Protein AF-A0A7K9TMJ1-F1 (afdb_monomer)

Radius of gyration: 12.11 Å; Cα contacts (8 Å, |Δi|>4): 85; chains: 1; bounding box: 27×20×33 Å

Foldseek 3Di:
DLVVLVVVLVVLLLVLLVQLLVQCDPPDPQSPDSVSSSVVSVCLLCVVCPVPDDRPDPSSVVSSVVSSVVNVVSVPVVD

Organism: NCBI:txid176938

pLDDT: mean 92.16, std 4.1, range [74.0, 96.0]

Secondary structure (DSSP, 8-state):
-HHHHHHHHHHHHHHHHHHHHHHHTTT-GGGSSHHHHHHHHHHHHTT---SSS---SHHHHHHHHHHHHHHHHHHHTT-

Mean predicted aligned error: 3.13 Å

InterPro domains:
  IPR003937 Potassium channel, voltage dependent, KCNQ [PTHR47735] (1-79)
  IPR013099 Potassium channel domain [PF07885] (11-77)

Structure (mmCIF, N/CA/C/O backbone):
data_AF-A0A7K9TMJ1-F1
#
_entry.id   AF-A0A7K9TMJ1-F1
#
loop_
_atom_site.group_PDB
_atom_site.id
_atom_site.type_symbol
_atom_site.label_atom_id
_atom_site.label_alt_id
_atom_site.label_comp_id
_atom_site.label_as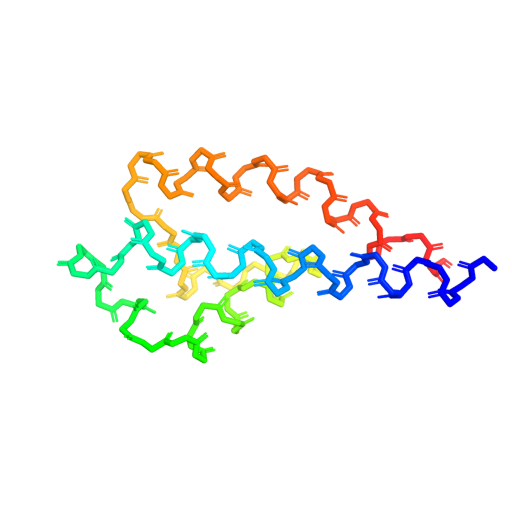ym_id
_atom_site.label_entity_id
_atom_site.label_seq_id
_atom_site.pdbx_PDB_ins_code
_atom_site.Cartn_x
_atom_site.Cartn_y
_atom_site.Cartn_z
_atom_site.occupancy
_atom_site.B_iso_or_equiv
_atom_site.auth_seq_id
_atom_site.auth_comp_id
_atom_site.auth_asym_id
_atom_site.auth_atom_id
_atom_site.pdbx_PDB_model_num
ATOM 1 N N . GLU A 1 1 ? 12.801 -6.017 -20.071 1.00 78.44 1 GLU A N 1
ATOM 2 C CA . GLU A 1 1 ? 12.969 -5.110 -18.914 1.00 78.44 1 GLU A CA 1
ATOM 3 C C . GLU A 1 1 ? 11.667 -4.414 -18.530 1.00 78.44 1 GLU A C 1
ATOM 5 O O . GLU A 1 1 ? 11.225 -4.600 -17.404 1.00 78.44 1 GLU A O 1
ATOM 10 N N . LEU A 1 2 ? 10.975 -3.749 -19.467 1.00 86.50 2 LEU A N 1
ATOM 11 C CA . LEU A 1 2 ? 9.678 -3.099 -19.203 1.00 86.50 2 LEU A CA 1
ATOM 12 C C . LEU A 1 2 ? 8.607 -4.045 -18.618 1.00 86.50 2 LEU A C 1
ATOM 14 O O . LEU A 1 2 ? 7.980 -3.732 -17.613 1.00 86.50 2 LEU A O 1
ATOM 18 N N . ILE A 1 3 ? 8.447 -5.235 -19.211 1.00 88.88 3 ILE A N 1
ATOM 19 C CA . ILE A 1 3 ? 7.474 -6.247 -18.754 1.00 88.88 3 ILE A CA 1
ATOM 20 C C . ILE A 1 3 ? 7.779 -6.695 -17.317 1.00 88.88 3 ILE A C 1
ATOM 22 O O . ILE A 1 3 ? 6.865 -6.873 -16.519 1.00 88.88 3 ILE A O 1
ATOM 26 N N . THR A 1 4 ? 9.061 -6.839 -16.968 1.00 89.75 4 THR A N 1
ATOM 27 C CA . THR A 1 4 ? 9.494 -7.223 -15.619 1.00 89.75 4 THR A CA 1
ATOM 28 C C . THR A 1 4 ? 9.157 -6.134 -14.602 1.00 89.75 4 THR A C 1
ATOM 30 O O . THR A 1 4 ? 8.623 -6.446 -13.542 1.00 89.75 4 THR A O 1
ATOM 33 N N . ALA A 1 5 ? 9.408 -4.863 -14.936 1.00 89.75 5 ALA A N 1
ATOM 34 C CA . ALA A 1 5 ? 9.056 -3.732 -14.078 1.00 89.75 5 ALA A CA 1
ATOM 35 C C . ALA A 1 5 ? 7.539 -3.641 -13.858 1.00 89.75 5 ALA A C 1
ATOM 37 O O . ALA A 1 5 ? 7.090 -3.517 -12.721 1.00 89.75 5 ALA A O 1
ATOM 38 N N . TRP A 1 6 ? 6.745 -3.791 -14.923 1.00 90.00 6 TRP A N 1
ATOM 39 C CA . TRP A 1 6 ? 5.282 -3.774 -14.837 1.00 90.00 6 TRP A CA 1
ATOM 40 C C . TRP A 1 6 ? 4.742 -4.939 -14.008 1.00 90.00 6 TRP A C 1
ATOM 42 O O . TRP A 1 6 ? 3.868 -4.741 -13.168 1.00 90.00 6 TRP A O 1
ATOM 52 N N . TYR A 1 7 ? 5.286 -6.142 -14.200 1.00 92.56 7 TYR A N 1
ATOM 53 C CA . TYR A 1 7 ? 4.879 -7.324 -13.445 1.00 92.56 7 TYR A CA 1
ATOM 54 C C . TYR A 1 7 ? 5.177 -7.179 -11.947 1.00 92.56 7 TYR A C 1
ATOM 56 O O . TYR A 1 7 ? 4.293 -7.406 -11.122 1.00 92.56 7 TYR A O 1
ATOM 64 N N . ILE A 1 8 ? 6.396 -6.759 -11.584 1.00 92.50 8 ILE A N 1
ATOM 65 C CA . ILE A 1 8 ? 6.784 -6.573 -10.178 1.00 92.50 8 ILE A CA 1
ATOM 66 C C . ILE A 1 8 ? 6.003 -5.415 -9.549 1.00 92.50 8 ILE A C 1
ATOM 68 O O . ILE A 1 8 ? 5.493 -5.567 -8.442 1.00 92.50 8 ILE A O 1
ATOM 72 N N . GLY A 1 9 ? 5.848 -4.293 -10.257 1.00 92.56 9 GLY A N 1
ATOM 73 C CA . GLY A 1 9 ? 5.058 -3.154 -9.790 1.00 92.56 9 GLY A CA 1
ATOM 74 C C . GLY A 1 9 ? 3.605 -3.538 -9.512 1.00 92.56 9 GLY A C 1
ATOM 75 O O . GLY A 1 9 ? 3.079 -3.228 -8.443 1.00 92.56 9 GLY A O 1
ATOM 76 N N . PHE A 1 10 ? 2.976 -4.292 -10.418 1.00 93.19 10 PHE A N 1
ATOM 77 C CA . PHE A 1 10 ? 1.613 -4.784 -10.224 1.00 93.19 10 PHE A CA 1
ATOM 78 C C . PHE A 1 10 ? 1.506 -5.733 -9.022 1.00 93.19 10 PHE A C 1
ATOM 80 O O . PHE A 1 10 ? 0.590 -5.611 -8.213 1.00 93.19 10 PHE A O 1
ATOM 87 N N . LEU A 1 11 ? 2.469 -6.641 -8.852 1.00 94.00 11 LEU A N 1
ATOM 88 C CA . LEU A 1 11 ? 2.487 -7.576 -7.725 1.00 94.00 11 LEU A CA 1
ATOM 89 C C . LEU A 1 11 ? 2.680 -6.840 -6.387 1.00 94.00 11 LEU A C 1
ATOM 91 O O . LEU A 1 11 ? 1.962 -7.120 -5.426 1.00 94.00 11 LEU A O 1
ATOM 95 N N . CYS A 1 12 ? 3.575 -5.847 -6.340 1.00 93.81 12 CYS A N 1
ATOM 96 C CA . CYS A 1 12 ? 3.741 -4.956 -5.191 1.00 93.81 12 CYS A CA 1
ATOM 97 C C . CYS A 1 12 ? 2.457 -4.187 -4.871 1.00 93.81 12 CYS A C 1
ATOM 99 O O . CYS A 1 12 ? 2.098 -4.108 -3.701 1.00 93.81 12 CYS A O 1
ATOM 101 N N . LEU A 1 13 ? 1.752 -3.664 -5.878 1.00 94.81 13 LEU A N 1
ATOM 102 C CA . LEU A 1 13 ? 0.484 -2.954 -5.695 1.00 94.81 13 LEU A CA 1
ATOM 103 C C . LEU A 1 13 ? -0.574 -3.852 -5.046 1.00 94.81 13 LEU A C 1
ATOM 105 O O . LEU A 1 13 ? -1.126 -3.496 -4.008 1.00 94.81 13 LEU A O 1
ATOM 109 N N . ILE A 1 14 ? -0.806 -5.042 -5.604 1.00 95.81 14 ILE A N 1
ATOM 110 C CA . ILE A 1 14 ? -1.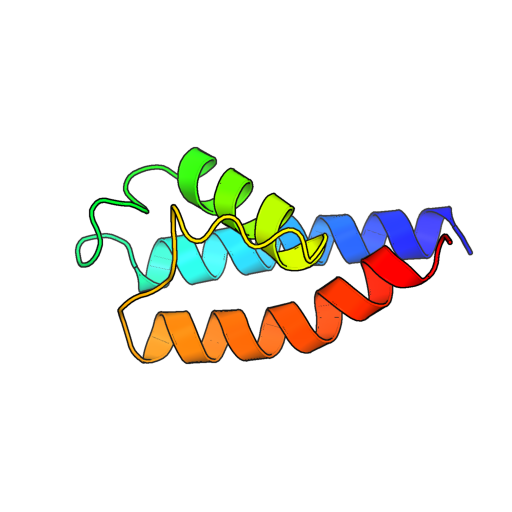798 -5.990 -5.076 1.00 95.81 14 ILE A CA 1
ATOM 111 C C . ILE A 1 14 ? -1.470 -6.382 -3.631 1.00 95.81 14 ILE A C 1
ATOM 113 O O . ILE A 1 14 ? -2.358 -6.387 -2.773 1.00 95.81 14 ILE A O 1
ATOM 117 N N . LEU A 1 15 ? -0.198 -6.687 -3.357 1.00 95.56 15 LEU A N 1
ATOM 118 C CA . LEU A 1 15 ? 0.250 -7.160 -2.051 1.00 95.56 15 LEU A CA 1
ATOM 119 C C . LEU A 1 15 ? 0.232 -6.042 -0.998 1.00 95.56 15 LEU A C 1
ATOM 121 O O . LEU A 1 15 ? -0.253 -6.264 0.111 1.00 95.56 15 LEU A O 1
ATOM 125 N N . ALA A 1 16 ? 0.679 -4.834 -1.349 1.00 94.62 16 ALA A N 1
ATOM 126 C CA . ALA A 1 16 ? 0.638 -3.670 -0.467 1.00 94.62 16 ALA A CA 1
ATOM 127 C C . ALA A 1 16 ? -0.804 -3.284 -0.115 1.00 94.62 16 ALA A C 1
ATOM 129 O O . ALA A 1 16 ? -1.131 -3.153 1.065 1.00 94.62 16 ALA A O 1
ATOM 130 N N . SER A 1 17 ? -1.684 -3.172 -1.116 1.00 95.25 17 SER A N 1
ATOM 131 C CA . SER A 1 17 ? -3.101 -2.865 -0.904 1.00 95.25 17 SER A CA 1
ATOM 132 C C . SER A 1 17 ? -3.788 -3.918 -0.041 1.00 95.25 17 SER A C 1
ATOM 134 O O . SER A 1 17 ? -4.586 -3.570 0.823 1.00 95.25 17 SER A O 1
ATOM 136 N N . PHE A 1 18 ? -3.467 -5.202 -0.216 1.00 95.81 18 PHE A N 1
ATOM 137 C CA . PHE A 1 18 ? -4.059 -6.270 0.591 1.00 95.81 18 PHE A CA 1
ATOM 138 C C . PHE A 1 18 ? -3.597 -6.235 2.050 1.00 95.81 18 PHE A C 1
ATOM 140 O O . PHE A 1 18 ? -4.422 -6.325 2.958 1.00 95.81 18 PHE A O 1
ATOM 147 N N . LEU A 1 19 ? -2.295 -6.068 2.295 1.00 95.75 19 LEU A N 1
ATOM 148 C CA . LEU A 1 19 ? -1.766 -6.013 3.657 1.00 95.75 19 LEU A CA 1
ATOM 149 C C . LEU A 1 19 ? -2.234 -4.764 4.409 1.00 95.75 19 LEU A C 1
ATOM 151 O O . LEU A 1 19 ? -2.593 -4.865 5.580 1.00 95.75 19 LEU A O 1
ATOM 155 N N . VAL A 1 20 ? -2.274 -3.607 3.744 1.00 95.44 20 VAL A N 1
ATOM 156 C CA . VAL A 1 20 ? -2.781 -2.368 4.350 1.00 95.44 20 VAL A CA 1
ATOM 157 C C . VAL A 1 20 ? -4.285 -2.453 4.588 1.00 95.44 20 VAL A C 1
ATOM 159 O O . VAL A 1 20 ? -4.732 -2.068 5.661 1.00 95.44 20 VAL A O 1
ATOM 162 N N . TYR A 1 21 ? -5.054 -3.045 3.665 1.00 95.94 21 TYR A N 1
ATOM 163 C CA . TYR A 1 21 ? -6.471 -3.333 3.893 1.00 95.94 21 TYR A CA 1
ATOM 164 C C . TYR A 1 21 ? -6.676 -4.151 5.169 1.00 95.94 21 TYR A C 1
ATOM 166 O O . TYR A 1 21 ? -7.453 -3.758 6.027 1.00 95.94 21 TYR A O 1
ATOM 174 N N . LEU A 1 22 ? -5.949 -5.260 5.336 1.00 94.62 22 LEU A N 1
ATOM 175 C CA . LEU A 1 22 ? -6.069 -6.092 6.536 1.00 94.62 22 LEU A CA 1
ATOM 176 C C . LEU A 1 22 ? -5.641 -5.369 7.817 1.00 94.62 22 LEU A C 1
ATOM 178 O O . LEU A 1 22 ? -6.229 -5.618 8.865 1.00 94.62 22 LEU A O 1
ATOM 182 N N . ALA A 1 23 ? -4.628 -4.505 7.741 1.00 94.50 23 ALA A N 1
ATOM 183 C CA . ALA A 1 23 ? -4.138 -3.748 8.889 1.00 94.50 23 ALA A CA 1
ATOM 184 C C . ALA A 1 23 ? -5.090 -2.622 9.322 1.00 94.50 23 ALA A C 1
ATOM 186 O O . ALA A 1 23 ? -5.134 -2.291 10.501 1.00 94.50 23 ALA A O 1
ATOM 187 N N . GLU A 1 24 ? -5.831 -2.036 8.381 1.00 93.94 24 GLU A N 1
ATOM 188 C CA . GLU A 1 24 ? -6.736 -0.903 8.616 1.00 93.94 24 GLU A CA 1
ATOM 189 C C . GLU A 1 24 ? -8.208 -1.320 8.760 1.00 93.94 24 GLU A C 1
A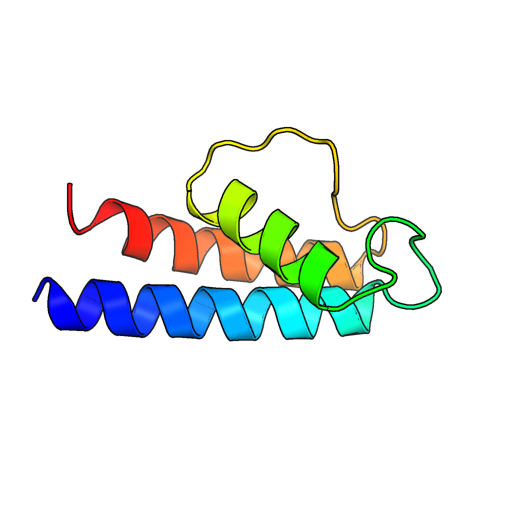TOM 191 O O . GLU A 1 24 ? -9.042 -0.527 9.203 1.00 93.94 24 GLU A O 1
ATOM 196 N N . LYS A 1 25 ? -8.545 -2.563 8.400 1.00 92.19 25 LYS A N 1
ATOM 197 C CA . LYS A 1 25 ? -9.915 -3.072 8.448 1.00 92.19 25 LYS A CA 1
ATOM 198 C C . LYS A 1 25 ? -10.476 -3.009 9.868 1.00 92.19 25 LYS A C 1
ATOM 200 O O . LYS A 1 25 ? -9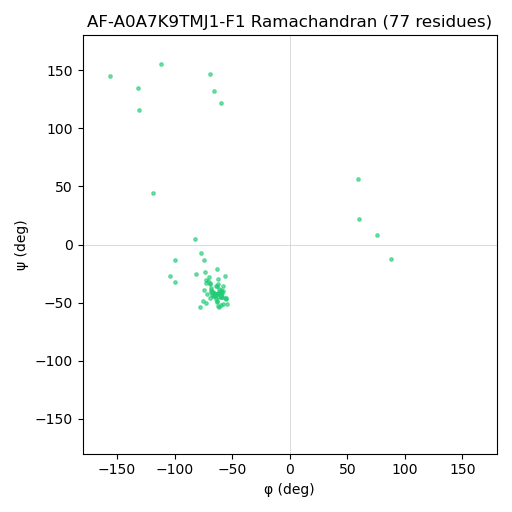.961 -3.652 10.777 1.00 92.19 25 LYS A O 1
ATOM 205 N N . GLY A 1 26 ? -11.592 -2.300 10.021 1.00 88.88 26 GLY A N 1
ATOM 206 C CA . GLY A 1 26 ? -12.296 -2.138 11.297 1.00 88.88 26 GLY A CA 1
ATOM 207 C C . GLY A 1 26 ? -11.807 -0.967 12.153 1.00 88.88 26 GLY A C 1
ATOM 208 O O . GLY A 1 26 ? -12.519 -0.579 13.071 1.00 88.88 26 GLY A O 1
ATOM 209 N N . GLU A 1 27 ? -10.658 -0.373 11.824 1.00 89.69 27 GLU A N 1
ATOM 210 C CA . GLU A 1 27 ? -10.116 0.816 12.500 1.00 89.69 27 GLU A CA 1
ATOM 211 C C . GLU A 1 27 ? -10.302 2.086 11.654 1.00 89.69 27 GLU A C 1
ATOM 213 O O . GLU A 1 27 ? -10.399 3.187 12.190 1.00 89.69 27 GLU A O 1
ATOM 218 N N . ASN A 1 28 ? -10.364 1.944 10.326 1.00 90.75 28 ASN A N 1
ATOM 219 C CA . ASN A 1 28 ? -10.419 3.061 9.391 1.00 90.75 28 ASN A CA 1
ATOM 220 C C . ASN A 1 28 ? -11.545 2.882 8.367 1.00 90.75 28 ASN A C 1
ATOM 222 O O . ASN A 1 28 ? -11.505 1.985 7.523 1.00 90.75 28 ASN A O 1
ATOM 226 N N . GLU A 1 29 ? -12.526 3.782 8.406 1.00 90.31 29 GLU A N 1
ATOM 227 C CA . GLU A 1 29 ? -13.674 3.796 7.490 1.00 90.31 29 GLU A CA 1
ATOM 228 C C . GLU A 1 29 ? -13.279 4.014 6.020 1.00 90.31 29 GLU A C 1
ATOM 230 O O . GLU A 1 29 ? -14.006 3.617 5.112 1.00 90.31 29 GLU A O 1
ATOM 235 N N . HIS A 1 30 ? -12.094 4.575 5.755 1.00 90.31 30 HIS A N 1
ATOM 236 C CA . HIS A 1 30 ? -11.589 4.755 4.394 1.00 90.31 30 HIS A CA 1
ATOM 237 C C . HIS A 1 30 ? -11.100 3.453 3.738 1.00 90.31 30 HIS A C 1
ATOM 239 O O . HIS A 1 30 ? -10.893 3.440 2.525 1.00 90.31 30 HIS A O 1
ATOM 245 N N . PHE A 1 31 ? -10.912 2.373 4.508 1.00 93.25 31 PHE A N 1
ATOM 246 C CA . PHE A 1 31 ? -10.453 1.062 4.030 1.00 93.25 31 PHE A CA 1
ATOM 247 C C . PHE A 1 31 ? -11.499 -0.035 4.289 1.00 93.25 31 PHE A C 1
ATOM 249 O O . PHE A 1 31 ? -11.161 -1.134 4.728 1.00 93.25 31 PHE A O 1
ATOM 256 N N . ASP A 1 32 ? -12.776 0.247 4.016 1.00 91.00 32 ASP A N 1
ATOM 257 C CA . ASP A 1 32 ? -13.867 -0.714 4.242 1.00 91.00 32 ASP A CA 1
ATOM 258 C C . ASP A 1 32 ? -13.881 -1.843 3.191 1.00 91.00 32 ASP A C 1
ATOM 260 O O . ASP A 1 32 ? -14.028 -3.034 3.505 1.00 91.00 32 ASP A O 1
ATOM 264 N N . THR A 1 33 ? -13.602 -1.502 1.927 1.00 94.25 33 THR A N 1
ATOM 265 C CA . THR A 1 33 ? -13.504 -2.480 0.837 1.00 94.25 33 THR A CA 1
ATOM 266 C C . THR A 1 33 ? -12.079 -2.635 0.311 1.00 94.25 33 THR A C 1
ATOM 268 O O . THR A 1 33 ? -11.251 -1.725 0.354 1.00 94.25 33 THR A O 1
ATOM 271 N N . TYR A 1 34 ? -11.787 -3.799 -0.277 1.00 93.88 34 TYR A N 1
ATOM 272 C CA . TYR A 1 34 ? -10.505 -4.013 -0.954 1.00 93.88 34 TYR A CA 1
ATOM 273 C C . TYR A 1 34 ? -10.305 -3.058 -2.146 1.00 93.88 34 TYR A C 1
ATOM 275 O O . TYR A 1 34 ? -9.178 -2.666 -2.444 1.00 93.88 34 TYR A O 1
ATOM 283 N N . ALA A 1 35 ? -11.393 -2.634 -2.800 1.00 94.69 35 ALA A N 1
ATOM 284 C CA . ALA A 1 35 ? -11.336 -1.656 -3.882 1.00 94.69 35 ALA A CA 1
ATOM 285 C C . ALA A 1 35 ? -10.808 -0.294 -3.396 1.00 94.69 35 ALA A C 1
ATOM 287 O O . ALA A 1 35 ? -10.042 0.355 -4.108 1.00 94.69 35 ALA A O 1
ATOM 288 N N . ASP A 1 36 ? -11.136 0.104 -2.165 1.00 94.50 36 ASP A N 1
ATOM 289 C CA . ASP A 1 36 ? -10.627 1.339 -1.566 1.00 94.50 36 ASP A CA 1
ATOM 290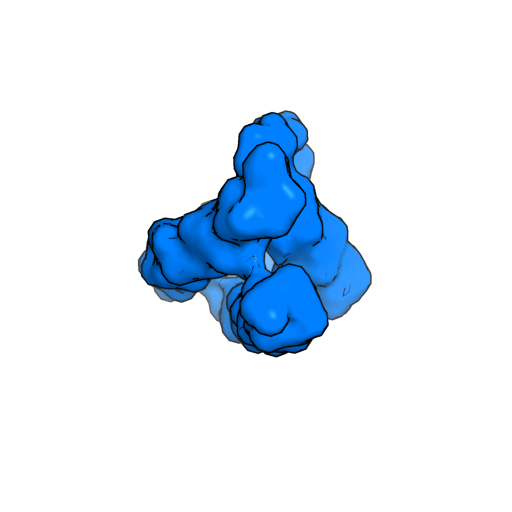 C C . ASP A 1 36 ? -9.120 1.282 -1.320 1.00 94.50 36 ASP A C 1
ATOM 292 O O . ASP A 1 36 ? -8.401 2.243 -1.606 1.00 94.50 36 ASP A O 1
ATOM 296 N N . ALA A 1 37 ? -8.632 0.132 -0.857 1.00 95.19 37 ALA A N 1
ATOM 297 C CA . ALA A 1 37 ? -7.210 -0.102 -0.650 1.00 95.19 37 ALA A CA 1
ATOM 298 C C . ALA A 1 37 ? -6.428 -0.188 -1.971 1.00 95.19 37 ALA A C 1
ATOM 300 O O . ALA A 1 37 ? -5.276 0.249 -2.037 1.00 95.19 37 ALA A O 1
ATOM 301 N N . LEU A 1 38 ? -7.034 -0.733 -3.033 1.00 96.00 38 LEU A N 1
ATOM 302 C CA . LEU A 1 38 ? -6.462 -0.718 -4.385 1.00 96.00 38 LEU A CA 1
ATOM 303 C C . LEU A 1 38 ? -6.347 0.704 -4.932 1.00 96.00 38 LEU A C 1
ATOM 305 O O . LEU A 1 38 ? -5.304 1.061 -5.476 1.00 96.00 38 LEU A O 1
ATOM 309 N N . TRP A 1 39 ? -7.387 1.523 -4.750 1.00 95.88 39 TRP A N 1
ATOM 310 C CA . TRP A 1 39 ? -7.356 2.937 -5.120 1.00 95.88 39 TRP A CA 1
ATOM 311 C C . TRP A 1 39 ? -6.226 3.673 -4.397 1.00 95.88 39 TRP A C 1
ATOM 313 O O . TRP A 1 39 ? -5.381 4.295 -5.039 1.00 95.88 39 TRP A O 1
ATOM 323 N N . TRP A 1 40 ? -6.154 3.525 -3.072 1.00 95.94 40 TRP A N 1
ATOM 324 C CA . TRP A 1 40 ? -5.078 4.103 -2.271 1.00 95.94 40 TRP A CA 1
ATOM 325 C C . TRP A 1 40 ? -3.688 3.647 -2.744 1.00 95.94 40 TRP A C 1
ATOM 327 O O . TRP A 1 40 ? -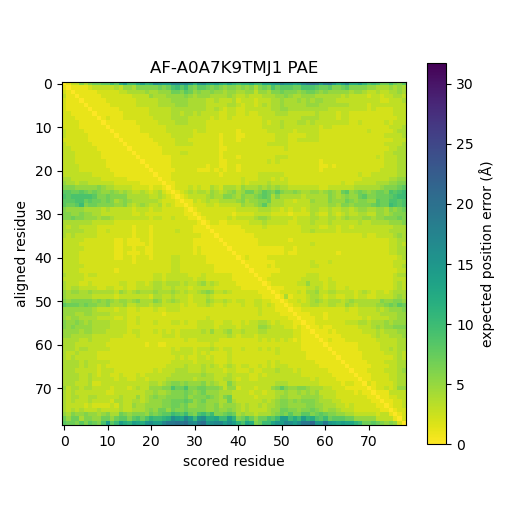2.789 4.473 -2.917 1.00 95.94 40 TRP A O 1
ATOM 337 N N . GLY A 1 41 ? -3.513 2.344 -2.988 1.00 95.06 41 GLY A N 1
ATOM 338 C CA . GLY A 1 41 ? -2.245 1.772 -3.438 1.00 95.06 41 GLY A CA 1
ATOM 339 C C . GLY A 1 41 ? -1.805 2.322 -4.793 1.00 95.06 41 GLY A C 1
ATOM 340 O O . GLY A 1 41 ? -0.641 2.680 -4.951 1.00 95.06 41 GLY A O 1
ATOM 341 N N . LEU A 1 42 ? -2.733 2.468 -5.743 1.00 94.94 42 LEU A N 1
ATOM 342 C CA . LEU A 1 42 ? -2.449 3.051 -7.055 1.00 94.94 42 LEU A CA 1
ATOM 343 C C . LEU A 1 42 ? -1.965 4.498 -6.928 1.00 94.94 42 LEU A C 1
ATOM 345 O O . LEU A 1 42 ? -0.874 4.814 -7.390 1.00 94.94 42 LEU A O 1
ATOM 349 N N . ILE A 1 43 ? -2.732 5.349 -6.242 1.00 95.44 43 ILE A N 1
ATOM 350 C CA . ILE A 1 43 ? -2.423 6.777 -6.061 1.00 95.44 43 ILE A CA 1
ATOM 351 C C . ILE A 1 43 ? -1.114 6.994 -5.292 1.00 95.44 43 ILE A C 1
ATOM 353 O O . ILE A 1 43 ? -0.381 7.951 -5.562 1.00 95.44 43 ILE A O 1
ATOM 357 N N . THR A 1 44 ? -0.803 6.104 -4.349 1.00 94.56 44 THR A N 1
ATOM 358 C CA . THR A 1 44 ? 0.427 6.161 -3.551 1.00 94.56 44 THR A CA 1
ATOM 359 C C . THR A 1 44 ? 1.643 5.711 -4.358 1.00 94.56 44 THR A C 1
ATOM 361 O O . THR A 1 44 ? 2.649 6.418 -4.388 1.00 94.56 44 THR A O 1
ATOM 364 N N . LEU A 1 45 ? 1.567 4.569 -5.052 1.00 92.62 45 LEU A N 1
ATOM 365 C CA . LEU A 1 45 ? 2.697 4.027 -5.815 1.00 92.62 45 LEU A CA 1
ATOM 366 C C . LEU A 1 45 ? 3.033 4.852 -7.059 1.00 92.62 45 LEU A C 1
ATOM 368 O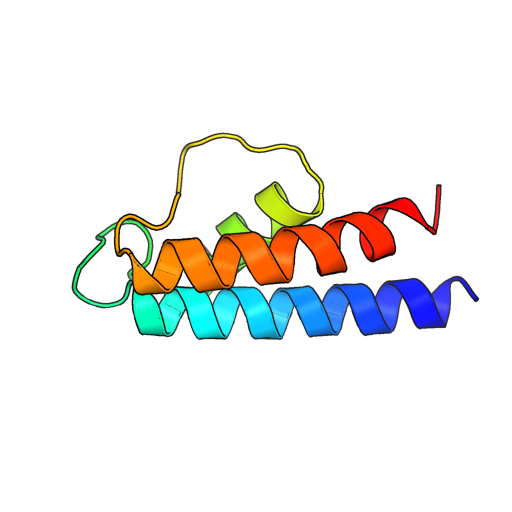 O . LEU A 1 45 ? 4.195 4.904 -7.454 1.00 92.62 45 LEU A O 1
ATOM 372 N N . THR A 1 46 ? 2.053 5.548 -7.638 1.00 92.19 46 THR A N 1
ATOM 373 C CA . THR A 1 46 ? 2.292 6.521 -8.714 1.00 92.19 46 THR A CA 1
ATOM 374 C C . THR A 1 46 ? 2.722 7.893 -8.196 1.00 92.19 46 THR A C 1
ATOM 376 O O . THR A 1 46 ? 2.855 8.823 -8.987 1.00 92.19 46 THR A O 1
ATOM 379 N N . THR A 1 47 ? 2.925 8.059 -6.885 1.00 93.75 47 THR A N 1
ATOM 380 C CA . THR A 1 47 ? 3.344 9.316 -6.235 1.00 93.75 47 THR A CA 1
ATOM 381 C C . THR A 1 47 ? 2.387 10.503 -6.425 1.00 93.75 47 THR A C 1
ATOM 383 O O . THR A 1 47 ? 2.791 11.649 -6.253 1.00 93.75 47 THR A O 1
ATOM 386 N N . ILE A 1 48 ? 1.107 10.253 -6.740 1.00 95.38 48 ILE A N 1
ATOM 387 C CA . ILE A 1 48 ? 0.089 11.315 -6.858 1.00 95.38 48 ILE A CA 1
ATOM 388 C C . ILE A 1 48 ? -0.288 11.842 -5.469 1.00 95.38 48 ILE A C 1
ATOM 390 O O . ILE A 1 48 ? -0.293 13.048 -5.249 1.00 95.38 48 ILE A O 1
ATOM 394 N N . GLY A 1 49 ? -0.608 10.936 -4.538 1.00 93.50 49 GLY A N 1
ATOM 395 C CA . GLY A 1 49 ? -0.849 11.279 -3.134 1.00 93.50 49 GLY A CA 1
ATOM 396 C C . GLY A 1 49 ? -1.993 12.271 -2.889 1.00 93.50 49 GLY A C 1
ATOM 397 O O . GLY A 1 49 ? -1.778 13.283 -2.231 1.00 93.50 49 GLY A O 1
ATOM 398 N N . TYR A 1 50 ? -3.213 11.978 -3.358 1.00 93.56 50 TYR A N 1
ATOM 399 C CA . TYR A 1 50 ? -4.382 12.850 -3.136 1.00 93.56 50 TYR A CA 1
ATOM 400 C C . TYR A 1 50 ? -4.681 13.145 -1.657 1.00 93.56 50 TYR A C 1
ATOM 402 O O . TYR A 1 50 ? -5.256 14.187 -1.350 1.00 93.56 50 TYR A O 1
ATOM 410 N N . GLY A 1 51 ? -4.295 12.245 -0.748 1.00 92.31 51 GLY A N 1
ATOM 411 C CA . GLY A 1 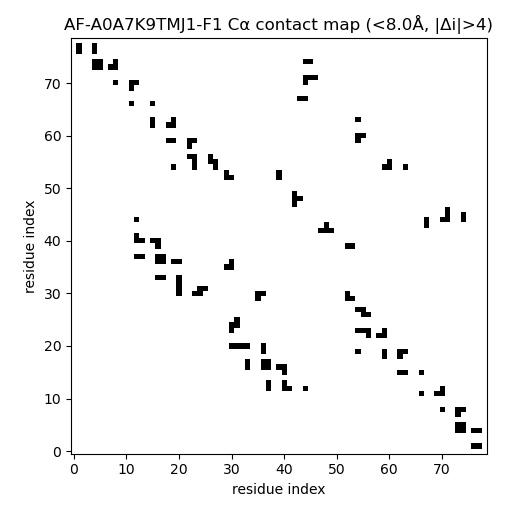51 ? -4.513 12.403 0.693 1.00 92.31 51 GLY A CA 1
ATOM 412 C C . GLY A 1 51 ? -5.954 12.139 1.143 1.00 92.31 51 GLY A C 1
ATOM 413 O O . GLY A 1 51 ? -6.269 12.359 2.306 1.00 92.31 51 GLY A O 1
ATOM 414 N N . ASP A 1 52 ? -6.809 11.642 0.247 1.00 92.38 52 ASP A N 1
ATOM 415 C CA . ASP A 1 52 ? -8.192 11.229 0.511 1.00 92.38 52 ASP A CA 1
ATOM 416 C C . ASP A 1 52 ? -8.274 9.960 1.370 1.00 92.38 52 ASP A C 1
ATOM 418 O O . ASP A 1 52 ? -9.187 9.813 2.178 1.00 92.38 52 ASP A O 1
ATOM 422 N N . LYS A 1 53 ? -7.311 9.048 1.208 1.00 93.19 53 LYS A N 1
ATOM 423 C CA . LYS A 1 53 ? -7.192 7.812 1.988 1.00 93.19 53 LYS A CA 1
ATOM 424 C C . LYS A 1 53 ? -5.761 7.655 2.478 1.00 93.19 53 LYS A C 1
ATOM 426 O O . LYS A 1 53 ? -4.815 7.837 1.715 1.00 93.19 53 LYS A O 1
ATOM 431 N N . TYR A 1 54 ? -5.588 7.307 3.748 1.00 94.00 54 TYR A N 1
ATOM 432 C CA . TYR A 1 54 ? -4.277 7.014 4.325 1.00 94.00 54 TYR A CA 1
ATOM 433 C C . TYR A 1 54 ? -4.407 6.115 5.562 1.00 94.00 54 TYR A C 1
ATOM 435 O O . TYR A 1 54 ? -5.375 6.258 6.317 1.00 94.00 54 TYR A O 1
ATOM 443 N N . PRO A 1 55 ? -3.450 5.197 5.795 1.00 93.75 55 PRO A N 1
ATOM 444 C CA . PRO A 1 55 ? -3.478 4.327 6.961 1.00 93.75 55 PRO A CA 1
ATOM 445 C C . PRO A 1 55 ? -3.300 5.125 8.258 1.00 93.75 55 PRO A C 1
ATOM 447 O O . PRO A 1 55 ? -2.406 5.974 8.393 1.00 93.75 55 PRO A O 1
ATOM 450 N N . GLN A 1 56 ? -4.158 4.856 9.233 1.00 94.06 56 GLN A N 1
ATOM 451 C CA . GLN A 1 56 ? -4.157 5.507 10.538 1.00 94.06 56 GLN A CA 1
ATOM 452 C C . GLN A 1 56 ? -3.480 4.646 11.602 1.00 94.06 56 GLN A C 1
ATOM 454 O O . GLN A 1 56 ? -2.817 5.192 12.488 1.00 94.06 56 GLN A O 1
ATOM 459 N N . THR A 1 57 ? -3.573 3.321 11.483 1.00 95.12 57 THR A N 1
ATOM 460 C CA . THR A 1 57 ? -2.952 2.390 12.421 1.00 95.12 57 THR A CA 1
ATOM 461 C C . THR A 1 57 ? -1.430 2.421 12.284 1.00 95.12 57 THR A C 1
ATOM 463 O O . THR A 1 57 ? -0.867 2.602 11.200 1.00 95.12 57 THR A O 1
ATOM 466 N N . TRP A 1 58 ? -0.724 2.216 13.398 1.00 93.94 58 TRP A N 1
ATOM 467 C CA . TRP A 1 58 ? 0.740 2.160 13.385 1.00 93.94 58 TRP A CA 1
ATOM 468 C C . TRP A 1 58 ? 1.263 1.046 12.466 1.00 93.94 58 TRP A C 1
ATOM 470 O O . TRP A 1 58 ? 2.189 1.258 11.682 1.00 93.94 58 TRP A O 1
ATOM 480 N N . ASN A 1 59 ? 0.616 -0.120 12.513 1.00 92.88 59 ASN A N 1
ATOM 481 C CA . ASN A 1 59 ? 0.975 -1.274 11.693 1.00 92.88 59 ASN A CA 1
ATOM 482 C C . ASN A 1 59 ? 0.730 -1.002 10.202 1.00 92.88 59 ASN A C 1
ATOM 484 O O . ASN A 1 59 ? 1.606 -1.279 9.382 1.00 92.88 59 ASN A O 1
ATOM 488 N N . GLY A 1 60 ? -0.414 -0.405 9.851 1.00 94.12 60 GLY A N 1
ATOM 489 C CA . GLY A 1 60 ? -0.735 -0.010 8.479 1.00 94.12 60 GLY A CA 1
ATOM 490 C C . GLY A 1 60 ? 0.258 1.008 7.923 1.00 94.12 60 GLY A C 1
ATOM 491 O O . GLY A 1 60 ? 0.725 0.857 6.795 1.00 94.12 60 GLY A O 1
ATOM 492 N N . ARG A 1 61 ? 0.673 1.991 8.731 1.00 95.12 61 ARG A N 1
ATOM 493 C CA . ARG A 1 61 ? 1.704 2.973 8.349 1.00 95.12 61 ARG A CA 1
ATOM 494 C C . ARG A 1 61 ? 3.071 2.338 8.113 1.00 95.12 61 ARG A C 1
ATOM 496 O O . ARG A 1 61 ? 3.734 2.690 7.141 1.00 95.12 61 ARG A O 1
ATOM 503 N N . LEU A 1 62 ? 3.490 1.399 8.963 1.00 96.00 62 LEU A N 1
ATOM 504 C CA . LEU A 1 62 ? 4.770 0.699 8.811 1.00 96.00 62 LEU A CA 1
ATOM 505 C C . LEU A 1 62 ? 4.803 -0.155 7.531 1.00 96.00 62 LEU A C 1
ATOM 507 O O . LEU A 1 62 ? 5.786 -0.132 6.783 1.00 96.00 62 LEU A O 1
ATOM 511 N N . LEU A 1 63 ? 3.704 -0.862 7.250 1.00 94.50 63 LEU A N 1
ATOM 512 C CA . LEU A 1 63 ? 3.527 -1.614 6.008 1.00 94.50 63 LEU A CA 1
ATOM 513 C C . LEU A 1 63 ? 3.554 -0.675 4.798 1.00 94.50 63 LEU A C 1
ATOM 515 O O . LEU A 1 63 ? 4.370 -0.862 3.896 1.00 94.50 63 LEU A O 1
ATOM 519 N N . ALA A 1 64 ? 2.726 0.370 4.808 1.00 94.00 64 ALA A N 1
ATOM 520 C CA . ALA A 1 64 ? 2.653 1.348 3.730 1.00 94.00 64 ALA A CA 1
ATOM 521 C C . ALA A 1 64 ? 4.015 1.988 3.434 1.00 94.00 64 ALA A C 1
ATOM 523 O O . ALA A 1 64 ? 4.420 2.034 2.274 1.00 94.00 64 ALA A O 1
ATOM 524 N N . ALA A 1 65 ? 4.761 2.415 4.457 1.00 94.31 65 ALA A N 1
ATOM 525 C CA . ALA A 1 65 ? 6.086 3.007 4.286 1.00 94.31 65 ALA A CA 1
ATOM 526 C C . ALA A 1 65 ? 7.065 2.044 3.592 1.00 94.31 65 ALA A C 1
ATOM 528 O O . ALA A 1 65 ? 7.740 2.425 2.637 1.00 94.31 65 ALA A O 1
ATOM 529 N N . THR A 1 66 ? 7.091 0.780 4.021 1.00 93.69 66 THR A N 1
ATOM 530 C CA . THR A 1 66 ? 7.976 -0.245 3.447 1.00 93.69 66 THR A CA 1
ATOM 531 C C . THR A 1 66 ? 7.641 -0.520 1.980 1.00 93.69 66 THR A C 1
ATOM 533 O O . THR A 1 66 ? 8.528 -0.522 1.125 1.00 93.69 66 THR A O 1
ATOM 536 N N . PHE A 1 67 ? 6.357 -0.706 1.662 1.00 92.31 67 PHE A N 1
ATOM 537 C CA . PHE A 1 67 ? 5.923 -0.990 0.292 1.00 92.31 67 PHE A CA 1
ATOM 538 C C . PHE A 1 67 ? 6.051 0.207 -0.641 1.00 92.31 67 PHE A C 1
ATOM 540 O O . PHE A 1 67 ? 6.337 0.013 -1.819 1.00 92.31 67 PHE A O 1
ATOM 547 N N . THR A 1 68 ? 5.891 1.4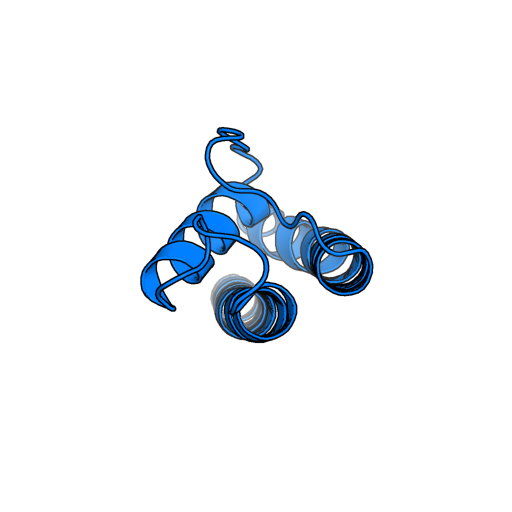30 -0.136 1.00 91.31 68 THR A N 1
ATOM 548 C CA . THR A 1 68 ? 6.021 2.639 -0.957 1.00 91.31 68 THR A CA 1
ATOM 549 C C . THR A 1 68 ? 7.469 2.845 -1.402 1.00 91.31 68 THR A C 1
ATOM 551 O O . THR A 1 68 ? 7.702 3.124 -2.574 1.00 91.31 68 THR A O 1
ATOM 554 N N . LEU A 1 69 ? 8.454 2.607 -0.524 1.00 90.81 69 LEU A N 1
ATOM 555 C CA . LEU A 1 69 ? 9.881 2.682 -0.884 1.00 90.81 69 LEU A CA 1
ATOM 556 C C . LEU A 1 69 ? 10.250 1.725 -2.029 1.00 90.81 69 LEU A C 1
ATOM 558 O O . LEU A 1 69 ? 11.008 2.079 -2.933 1.00 90.81 69 LEU A O 1
ATOM 562 N N . ILE A 1 70 ? 9.689 0.516 -2.005 1.00 89.56 70 ILE A N 1
ATOM 563 C CA . ILE A 1 70 ? 9.947 -0.501 -3.028 1.00 89.56 70 ILE A CA 1
ATOM 564 C C . ILE A 1 70 ? 9.144 -0.191 -4.297 1.00 89.56 70 ILE A C 1
ATOM 566 O O . ILE A 1 70 ? 9.707 -0.095 -5.385 1.00 89.56 70 ILE A O 1
ATOM 570 N N . GLY A 1 71 ? 7.829 -0.021 -4.171 1.00 86.31 71 GLY A N 1
ATOM 571 C CA . GLY A 1 71 ? 6.910 0.060 -5.302 1.00 86.31 71 GLY A CA 1
ATOM 572 C C . GLY A 1 71 ? 7.079 1.324 -6.144 1.00 86.31 71 GLY A C 1
ATOM 573 O O . GLY A 1 71 ? 7.034 1.225 -7.367 1.00 86.31 71 GLY A O 1
ATOM 574 N N . VAL A 1 72 ? 7.364 2.480 -5.530 1.00 90.62 72 VAL A N 1
ATOM 575 C CA . VAL A 1 72 ? 7.611 3.733 -6.272 1.00 90.62 72 VAL A CA 1
ATOM 576 C C . VAL A 1 72 ? 8.806 3.582 -7.214 1.00 90.62 72 VAL A C 1
ATOM 578 O O . VAL A 1 72 ? 8.743 4.008 -8.364 1.00 90.62 72 VAL A O 1
ATOM 581 N N . SER A 1 73 ? 9.862 2.895 -6.771 1.00 88.38 73 SER A N 1
ATOM 582 C CA . SER A 1 73 ? 11.048 2.638 -7.595 1.00 88.38 73 SER A CA 1
ATOM 583 C C . SER A 1 73 ? 10.697 1.844 -8.860 1.00 88.38 73 SER A C 1
ATOM 585 O O . SER A 1 73 ? 11.162 2.177 -9.946 1.00 88.38 73 SER A O 1
ATOM 587 N N . PHE A 1 74 ? 9.828 0.831 -8.752 1.00 86.69 74 PHE A N 1
ATOM 588 C CA . PHE A 1 74 ? 9.407 0.020 -9.902 1.00 86.69 74 PHE A CA 1
ATOM 589 C C . PHE A 1 74 ? 8.459 0.748 -10.856 1.00 86.69 74 PHE A C 1
ATOM 591 O O . PHE A 1 74 ? 8.531 0.518 -12.061 1.00 86.69 74 PHE A O 1
ATOM 598 N N . PHE A 1 75 ? 7.600 1.631 -10.343 1.00 85.50 75 PHE A N 1
ATOM 599 C CA . PHE A 1 75 ? 6.737 2.469 -11.178 1.00 85.50 75 PHE A CA 1
ATOM 600 C C . PHE A 1 75 ? 7.502 3.602 -11.875 1.00 85.50 75 PHE A C 1
ATOM 602 O O . PHE A 1 75 ? 7.064 4.056 -12.928 1.00 85.50 75 PHE A O 1
ATOM 609 N N . ALA A 1 76 ? 8.652 4.018 -11.337 1.00 87.12 76 ALA A N 1
ATOM 610 C CA . ALA A 1 76 ? 9.523 5.019 -11.949 1.00 87.12 76 ALA A CA 1
ATOM 611 C C . ALA A 1 76 ? 10.445 4.454 -13.051 1.00 87.12 76 ALA A C 1
ATOM 613 O O . ALA A 1 76 ? 10.843 5.198 -13.937 1.00 87.12 76 ALA A O 1
ATOM 614 N N . LEU A 1 77 ? 10.773 3.154 -13.028 1.00 84.62 77 LEU A N 1
ATOM 615 C CA . LEU A 1 77 ? 11.684 2.508 -13.996 1.00 84.62 77 LEU A CA 1
ATOM 616 C C . LEU A 1 77 ? 11.290 2.603 -15.488 1.00 84.62 77 LEU A C 1
ATOM 618 O O . LEU A 1 77 ? 12.197 2.626 -16.315 1.00 84.62 77 LEU A O 1
ATOM 622 N N . PRO A 1 78 ? 10.002 2.568 -15.883 1.00 78.00 78 PRO A N 1
ATOM 623 C CA . PRO A 1 78 ? 9.613 2.628 -17.295 1.00 78.00 78 PRO A CA 1
ATOM 624 C C . PRO A 1 78 ? 9.682 4.025 -17.934 1.00 78.00 78 PRO A C 1
ATOM 626 O O . PRO A 1 78 ? 9.424 4.113 -19.135 1.00 78.00 78 PRO A O 1
ATOM 629 N N . ALA A 1 79 ? 9.929 5.080 -17.146 1.00 74.00 79 ALA A N 1
ATOM 630 C CA . ALA A 1 79 ? 10.048 6.465 -17.611 1.00 74.00 79 ALA A CA 1
ATOM 631 C C . ALA A 1 79 ? 11.452 6.753 -18.162 1.00 74.00 79 ALA A C 1
ATOM 633 O O . ALA A 1 79 ? 11.526 7.444 -19.203 1.00 74.00 79 ALA A O 1
#

Sequence (79 aa):
ELITAWYIGFLCLILASFLVYLAEKGENEHFDTYADALWWGLITLTTIGYGDKYPQTWNGRLLAATFTLIGVSFFALPA

Nearest PDB structures (foldseek):
  8j00-assembly1_A  TM=9.989E-01  e=9.659E-10  Homo sapiens
  8j02-assembly1_A  TM=1.003E+00  e=1.142E-09  Homo sapiens
  7cr0-assembly1_A  TM=9.998E-01  e=1.351E-09  Homo sapiens
  8x43-assembly1_G  TM=1.001E+00  e=1.429E-09  Homo sapiens
  7vnq-assembly1_A  TM=1.004E+00  e=1.188E-07  Homo sapiens

Solvent-accessible surface area (backbone atoms only — not comparable to full-atom values): 4288 Å² total; per-residue (Å²): 110,64,66,56,34,52,51,52,28,51,51,43,40,56,51,45,16,50,53,35,25,66,52,24,50,94,81,35,85,69,26,75,45,69,67,44,20,44,52,43,30,51,37,49,33,70,67,67,57,86,72,85,55,77,67,81,41,73,67,14,39,55,51,49,54,58,43,42,66,54,28,31,55,35,61,54,68,79,113